Protein AF-A0A4R1HBQ9-F1 (afdb_monomer_lite)

Structure (mmCIF, N/CA/C/O backbone):
data_AF-A0A4R1HBQ9-F1
#
_entry.id   AF-A0A4R1HBQ9-F1
#
loop_
_atom_site.group_PDB
_atom_site.id
_atom_site.type_symbol
_atom_site.label_atom_id
_atom_site.label_alt_id
_atom_site.label_comp_id
_atom_site.label_asym_id
_atom_site.label_entity_id
_atom_site.label_seq_id
_atom_site.pdbx_PDB_ins_code
_atom_site.Cartn_x
_atom_site.Cartn_y
_atom_site.Cartn_z
_atom_site.occupancy
_atom_site.B_iso_or_equiv
_atom_site.auth_seq_id
_atom_site.auth_comp_id
_atom_site.auth_asym_id
_atom_site.auth_atom_id
_atom_site.pdbx_PDB_model_num
ATOM 1 N N . MET A 1 1 ? 38.272 -16.805 43.166 1.00 39.75 1 MET A N 1
ATOM 2 C CA . MET A 1 1 ? 38.498 -15.393 43.531 1.00 39.75 1 MET A CA 1
ATOM 3 C C . MET A 1 1 ? 38.546 -14.576 42.248 1.00 39.75 1 MET A C 1
ATOM 5 O O . MET A 1 1 ? 39.387 -14.864 41.414 1.00 39.75 1 MET A O 1
ATOM 9 N N . HIS A 1 2 ? 37.608 -13.629 42.138 1.00 41.12 2 HIS A N 1
ATOM 10 C CA . HIS A 1 2 ? 37.572 -12.427 41.288 1.00 41.12 2 HIS A CA 1
ATOM 11 C C . HIS A 1 2 ? 37.462 -12.516 39.741 1.00 41.12 2 HIS A C 1
ATOM 13 O O . HIS A 1 2 ? 38.441 -12.717 39.035 1.00 41.12 2 HIS A O 1
ATOM 19 N N . MET A 1 3 ? 36.245 -12.218 39.253 1.00 56.44 3 MET A N 1
ATOM 20 C CA . MET A 1 3 ? 35.921 -11.453 38.023 1.00 56.44 3 MET A CA 1
ATOM 21 C C . MET A 1 3 ? 36.264 -9.966 38.242 1.00 56.44 3 MET A C 1
ATOM 23 O O . MET A 1 3 ? 36.149 -9.541 39.391 1.00 56.44 3 MET A O 1
ATOM 27 N N . PRO A 1 4 ? 36.645 -9.142 37.242 1.00 59.12 4 PRO A N 1
ATOM 28 C CA . PRO A 1 4 ? 35.661 -8.362 36.445 1.00 59.12 4 PRO A CA 1
ATOM 29 C C . PRO A 1 4 ? 36.177 -8.077 35.000 1.00 59.12 4 PRO A C 1
ATOM 31 O O . PRO A 1 4 ? 37.356 -8.246 34.728 1.00 59.12 4 PRO A O 1
ATOM 34 N N . PHE A 1 5 ? 35.424 -7.745 33.950 1.00 46.19 5 PHE A N 1
ATOM 35 C CA . PHE A 1 5 ? 34.372 -6.751 33.700 1.00 46.19 5 PHE A CA 1
ATOM 36 C C . PHE A 1 5 ? 33.600 -7.242 32.444 1.00 46.19 5 PHE A C 1
ATOM 38 O O . PHE A 1 5 ? 34.214 -7.592 31.445 1.00 46.19 5 PHE A O 1
ATOM 45 N N . MET A 1 6 ? 32.286 -7.473 32.492 1.00 51.53 6 MET A N 1
ATOM 46 C CA . MET A 1 6 ? 31.248 -6.521 32.063 1.00 51.53 6 MET A CA 1
ATOM 47 C C . MET A 1 6 ? 31.377 -6.025 30.605 1.00 51.53 6 MET A C 1
ATOM 49 O O . MET A 1 6 ? 31.745 -4.882 30.361 1.00 51.53 6 MET A O 1
ATOM 53 N N . VAL A 1 7 ? 30.954 -6.854 29.643 1.00 48.41 7 VAL A N 1
ATOM 54 C CA . VAL A 1 7 ? 30.317 -6.354 28.410 1.00 48.41 7 VAL A CA 1
ATOM 55 C C . VAL A 1 7 ? 28.837 -6.705 28.520 1.00 48.41 7 VAL A C 1
ATOM 57 O O . VAL A 1 7 ? 28.384 -7.795 28.184 1.00 48.41 7 VAL A O 1
ATOM 60 N N . CYS A 1 8 ? 28.118 -5.791 29.154 1.00 43.91 8 CYS A N 1
ATOM 61 C CA . CYS A 1 8 ? 26.697 -5.870 29.429 1.00 43.91 8 CYS A CA 1
ATOM 62 C C . CYS A 1 8 ? 25.865 -5.752 28.137 1.00 43.91 8 CYS A C 1
ATOM 64 O O . CYS A 1 8 ? 26.012 -4.791 27.394 1.00 43.91 8 CYS A O 1
ATOM 66 N N . TYR A 1 9 ? 24.950 -6.710 27.963 1.00 50.62 9 TYR A N 1
ATOM 67 C CA . TYR A 1 9 ? 23.640 -6.606 27.304 1.00 50.62 9 TYR A CA 1
ATOM 68 C C . TYR A 1 9 ? 23.560 -6.166 25.830 1.00 50.62 9 TYR A C 1
ATOM 70 O O . TYR A 1 9 ? 23.201 -5.037 25.515 1.00 50.62 9 TYR A O 1
ATOM 78 N N . TYR A 1 10 ? 23.677 -7.135 24.918 1.00 52.84 10 TYR A N 1
ATOM 79 C CA . TYR A 1 10 ? 22.853 -7.140 23.697 1.00 52.84 10 TYR A CA 1
ATOM 80 C C . TYR A 1 10 ? 22.385 -8.558 23.328 1.00 52.84 10 TYR A C 1
ATOM 82 O O . TYR A 1 10 ? 22.316 -8.934 22.165 1.00 52.84 10 TYR A O 1
ATOM 90 N N . TYR A 1 11 ? 22.028 -9.369 24.329 1.00 52.28 11 TYR A N 1
ATOM 91 C CA . TYR A 1 11 ? 21.056 -10.438 24.094 1.00 52.28 11 TYR A CA 1
ATOM 92 C C . TYR A 1 11 ? 19.679 -9.774 24.102 1.00 52.28 11 TYR A C 1
ATOM 94 O O . TYR A 1 11 ? 18.996 -9.703 25.121 1.00 52.28 11 TYR A O 1
ATOM 102 N N . ARG A 1 12 ? 19.326 -9.175 22.964 1.00 56.44 12 ARG A N 1
ATOM 103 C CA . ARG A 1 12 ? 17.988 -8.665 22.681 1.00 56.44 12 ARG A CA 1
ATOM 104 C C . ARG A 1 12 ? 17.058 -9.879 22.744 1.00 56.44 12 ARG A C 1
ATOM 106 O O . ARG A 1 12 ? 17.023 -10.669 21.806 1.00 56.44 12 ARG A O 1
ATOM 113 N N . MET A 1 13 ? 16.346 -10.074 23.854 1.00 56.62 13 MET A N 1
ATOM 114 C CA . MET A 1 13 ? 15.095 -10.828 23.797 1.00 56.62 13 MET A CA 1
ATOM 115 C C . MET A 1 13 ? 14.241 -10.072 22.786 1.00 56.62 13 MET A C 1
ATOM 117 O O . MET A 1 13 ? 13.762 -8.979 23.072 1.00 56.62 13 MET A O 1
ATOM 121 N N . ALA A 1 14 ? 14.158 -10.582 21.562 1.00 62.69 14 ALA A N 1
ATOM 122 C CA . ALA A 1 14 ? 13.170 -10.094 20.628 1.00 62.69 14 ALA A CA 1
ATOM 123 C C . ALA A 1 14 ? 11.812 -10.400 21.266 1.00 62.69 14 ALA A C 1
ATOM 125 O O . ALA A 1 14 ? 11.442 -11.567 21.391 1.00 62.69 14 ALA A O 1
ATOM 126 N N . THR A 1 15 ? 11.116 -9.366 21.740 1.00 73.50 15 THR A N 1
ATOM 127 C CA . THR A 1 15 ? 9.697 -9.453 22.084 1.00 73.50 15 THR A CA 1
ATOM 128 C C . THR A 1 15 ? 8.986 -10.077 20.889 1.00 73.50 15 THR A C 1
ATOM 130 O O . THR A 1 15 ? 9.231 -9.674 19.746 1.00 73.50 15 THR A O 1
ATOM 133 N N . SER A 1 16 ? 8.165 -11.100 21.114 1.00 88.81 16 SER A N 1
ATOM 134 C CA . SER A 1 16 ? 7.471 -11.755 20.009 1.00 88.81 16 SER A CA 1
ATOM 135 C C . SER A 1 16 ? 6.573 -10.746 19.290 1.00 88.81 16 SER A C 1
ATOM 137 O O . SER A 1 16 ? 6.033 -9.827 19.909 1.00 88.81 16 SER A O 1
ATOM 139 N N . ALA A 1 17 ? 6.356 -10.927 17.984 1.00 88.69 17 ALA A N 1
ATOM 140 C CA . ALA A 1 17 ? 5.458 -10.055 17.221 1.00 88.69 17 ALA A CA 1
ATOM 141 C C . ALA A 1 17 ? 4.061 -9.953 17.869 1.00 88.69 17 ALA A C 1
ATOM 143 O O . ALA A 1 17 ? 3.421 -8.907 17.830 1.00 88.69 17 ALA A O 1
ATOM 144 N N . ARG A 1 18 ? 3.614 -11.031 18.529 1.00 88.81 18 ARG A N 1
ATOM 145 C CA . ARG A 1 18 ? 2.350 -11.078 19.268 1.00 88.81 18 ARG A CA 1
ATOM 146 C C . ARG A 1 18 ? 2.347 -10.179 20.505 1.00 88.81 18 ARG A C 1
ATOM 148 O O . ARG A 1 18 ? 1.355 -9.503 20.746 1.00 88.81 18 ARG A O 1
ATOM 155 N N . GLU A 1 19 ? 3.423 -10.175 21.280 1.00 90.00 19 GLU A N 1
ATOM 156 C CA . GLU A 1 19 ? 3.551 -9.317 22.465 1.00 90.00 19 GLU A CA 1
ATOM 157 C C . GLU A 1 19 ? 3.665 -7.837 22.069 1.00 90.00 19 GLU A C 1
ATOM 159 O O . GLU A 1 19 ? 3.034 -6.992 22.697 1.00 90.00 19 GLU A O 1
ATOM 164 N N . LEU A 1 20 ? 4.389 -7.517 20.988 1.00 92.25 20 LEU A N 1
ATOM 165 C CA . LEU A 1 20 ? 4.437 -6.154 20.441 1.00 92.25 20 LEU A CA 1
ATOM 166 C C . LEU A 1 20 ? 3.071 -5.697 19.928 1.00 92.25 20 LEU A C 1
ATOM 168 O O . LEU A 1 20 ? 2.678 -4.562 20.167 1.00 92.25 20 LEU A O 1
ATOM 172 N N . TYR A 1 21 ? 2.327 -6.585 19.265 1.00 93.69 21 TYR A N 1
ATOM 173 C CA . TYR A 1 21 ? 0.958 -6.301 18.845 1.00 93.69 21 TYR A CA 1
ATOM 174 C C . TYR A 1 21 ? 0.054 -5.995 20.044 1.00 93.69 21 TYR A C 1
ATOM 176 O O . TYR A 1 21 ? -0.688 -5.020 20.011 1.00 93.69 21 TYR A O 1
ATOM 184 N N . GLN A 1 22 ? 0.137 -6.791 21.114 1.00 95.25 22 GLN A N 1
ATOM 185 C CA . GLN A 1 22 ? -0.646 -6.554 22.329 1.00 95.25 22 GLN A CA 1
ATOM 186 C C . GLN A 1 22 ? -0.335 -5.191 22.952 1.00 95.25 22 GLN A C 1
ATOM 188 O O . GLN A 1 22 ? -1.265 -4.467 23.281 1.00 95.25 22 GLN A O 1
ATOM 193 N N . GLN A 1 23 ? 0.943 -4.816 23.040 1.00 94.94 23 GLN A N 1
ATOM 194 C CA . GLN A 1 23 ? 1.351 -3.495 23.530 1.00 94.94 23 GLN A CA 1
ATOM 195 C C . GLN A 1 23 ? 0.878 -2.371 22.602 1.00 94.94 23 GLN A C 1
ATOM 197 O O . GLN A 1 23 ? 0.374 -1.356 23.065 1.00 94.94 23 GLN A O 1
ATOM 202 N N . ALA A 1 24 ? 0.974 -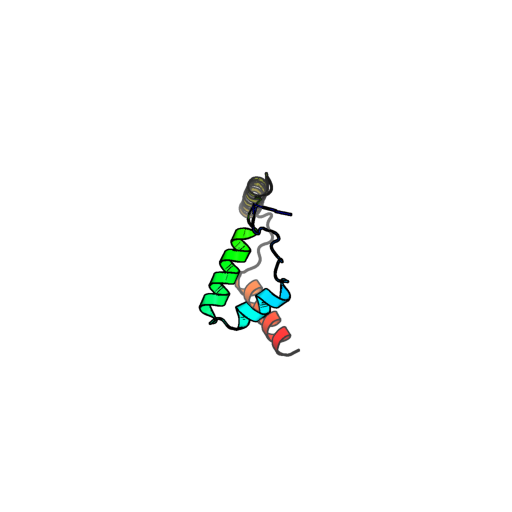2.561 21.284 1.00 96.00 24 ALA A N 1
ATOM 203 C CA . ALA A 1 24 ? 0.480 -1.586 20.320 1.00 96.00 24 ALA A CA 1
ATOM 204 C C . ALA A 1 24 ? -1.035 -1.373 20.448 1.00 96.00 24 ALA A C 1
ATOM 206 O O . ALA A 1 24 ? -1.496 -0.261 20.233 1.00 96.00 24 ALA A O 1
ATOM 207 N N . MET A 1 25 ? -1.815 -2.394 20.823 1.00 96.94 25 MET A N 1
ATOM 208 C CA . MET A 1 25 ? -3.263 -2.255 21.044 1.00 96.94 25 MET A CA 1
ATOM 209 C C . MET A 1 25 ? -3.627 -1.394 22.262 1.00 96.94 25 MET A C 1
ATOM 211 O O . MET A 1 25 ? -4.783 -0.996 22.373 1.00 96.94 25 MET A O 1
ATOM 215 N N . GLU A 1 26 ? -2.677 -1.088 23.150 1.00 97.19 26 GLU A N 1
ATOM 216 C CA . GLU A 1 26 ? -2.887 -0.163 24.273 1.00 97.19 26 GLU A CA 1
ATOM 217 C C . GLU A 1 26 ? -2.747 1.315 23.862 1.00 97.19 26 GLU A C 1
ATOM 219 O O . GLU A 1 26 ? -3.173 2.193 24.609 1.00 97.19 26 GLU A O 1
ATOM 224 N N . LEU A 1 27 ? -2.177 1.595 22.683 1.00 97.31 27 LEU A N 1
ATOM 225 C CA . LEU A 1 27 ? -2.016 2.948 22.142 1.00 97.31 27 LEU A CA 1
ATOM 226 C C . LEU A 1 27 ? -3.322 3.485 21.541 1.00 97.31 27 LEU A C 1
ATOM 228 O O . LEU A 1 27 ? -4.186 2.715 21.100 1.00 97.31 27 LEU A O 1
ATOM 232 N N . GLU A 1 28 ? -3.424 4.810 21.427 1.00 98.12 28 GLU A N 1
ATOM 233 C CA . GLU A 1 28 ? -4.522 5.455 20.704 1.00 98.12 28 GLU A CA 1
ATOM 234 C C . GLU A 1 28 ? -4.475 5.142 19.200 1.00 98.12 28 GLU A C 1
ATOM 236 O O . GLU A 1 28 ? -3.428 4.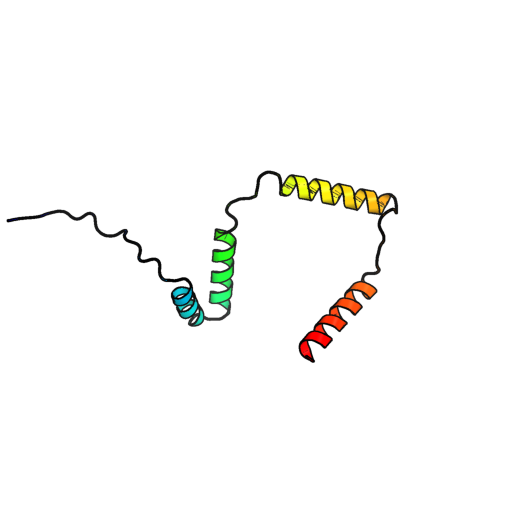827 18.630 1.00 98.12 28 GLU A O 1
ATOM 241 N N . ASP A 1 29 ? -5.624 5.233 18.529 1.00 96.81 29 ASP A N 1
ATOM 242 C CA . ASP A 1 29 ? -5.776 4.859 17.118 1.00 96.81 29 ASP A CA 1
ATOM 243 C C . ASP A 1 29 ? -4.759 5.553 16.194 1.00 96.81 29 ASP A C 1
ATOM 245 O O . ASP A 1 29 ? -4.203 4.918 15.293 1.00 96.81 29 ASP A O 1
ATOM 249 N N . GLU A 1 30 ? -4.473 6.831 16.444 1.00 97.00 30 GLU A N 1
ATOM 250 C CA . GLU A 1 30 ? -3.524 7.637 15.667 1.00 97.00 30 GLU A CA 1
ATOM 251 C C . GLU A 1 30 ? -2.065 7.196 15.875 1.00 97.00 30 GLU A C 1
ATOM 253 O O . GLU A 1 30 ? -1.291 7.080 14.918 1.00 97.00 30 GLU A O 1
ATOM 258 N N . GLU A 1 31 ? -1.690 6.871 17.111 1.00 96.88 31 GLU A N 1
ATOM 259 C CA . GLU A 1 31 ? -0.356 6.366 17.443 1.00 96.88 31 GLU A CA 1
ATOM 260 C C . GLU A 1 31 ? -0.131 4.976 16.841 1.00 96.88 31 GLU A C 1
ATOM 262 O O . GLU A 1 31 ? 0.941 4.693 16.299 1.00 96.88 31 GLU A O 1
ATOM 267 N N . ARG A 1 32 ? -1.163 4.119 16.848 1.00 97.62 32 ARG A N 1
ATOM 268 C CA . ARG A 1 32 ? -1.111 2.811 16.178 1.00 97.62 32 ARG A CA 1
ATOM 269 C C . ARG A 1 32 ? -0.940 2.946 14.672 1.00 97.62 32 ARG A C 1
ATOM 271 O O . ARG A 1 32 ? -0.147 2.205 14.093 1.00 97.62 32 ARG A O 1
ATOM 278 N N . ALA A 1 33 ? -1.658 3.874 14.040 1.00 97.19 33 ALA A N 1
ATOM 279 C CA . ALA A 1 33 ? -1.514 4.144 12.611 1.00 97.19 33 ALA A CA 1
ATOM 280 C C . ALA A 1 33 ? -0.098 4.641 12.276 1.00 97.19 33 ALA A C 1
ATOM 282 O O . ALA A 1 33 ? 0.512 4.171 11.315 1.00 97.19 33 ALA A O 1
ATOM 283 N N . SER A 1 34 ? 0.453 5.521 13.115 1.00 97.38 34 SER A N 1
ATOM 284 C CA . SER A 1 34 ? 1.824 6.022 12.978 1.00 97.38 34 SER A CA 1
ATOM 285 C C . SER A 1 34 ? 2.858 4.899 13.111 1.00 97.38 34 SER A C 1
ATOM 287 O O . SER A 1 34 ? 3.748 4.771 12.270 1.00 97.38 34 SER A O 1
ATOM 289 N N . LEU A 1 35 ? 2.709 4.027 14.115 1.00 96.56 35 LEU A N 1
ATOM 290 C CA . LEU A 1 35 ? 3.571 2.857 14.303 1.00 96.56 35 LEU A CA 1
ATOM 291 C C . LEU A 1 35 ? 3.495 1.894 13.111 1.00 96.56 35 LEU A C 1
ATOM 293 O O . LEU A 1 35 ? 4.527 1.400 12.660 1.00 96.56 35 LEU A O 1
ATOM 297 N N . ALA A 1 36 ? 2.297 1.642 12.580 1.00 96.38 36 ALA A N 1
ATOM 298 C CA . ALA A 1 36 ? 2.128 0.818 11.387 1.00 96.38 36 ALA A CA 1
ATOM 299 C C . ALA A 1 36 ? 2.862 1.416 10.175 1.00 96.38 36 ALA A C 1
ATOM 301 O O . ALA A 1 36 ? 3.533 0.677 9.459 1.00 96.38 36 ALA A O 1
ATOM 302 N N . GLY A 1 37 ? 2.796 2.738 9.985 1.00 95.00 37 GLY A N 1
ATOM 303 C CA . GLY A 1 37 ? 3.538 3.443 8.937 1.00 95.00 37 GLY A CA 1
ATOM 304 C C . GLY A 1 37 ? 5.052 3.256 9.053 1.00 95.00 37 GLY A C 1
ATOM 305 O O . GLY A 1 37 ? 5.685 2.832 8.091 1.00 95.00 37 GLY A O 1
ATOM 306 N N . LEU A 1 38 ? 5.616 3.472 10.246 1.00 94.81 38 LEU A N 1
ATOM 307 C CA . LEU A 1 38 ? 7.052 3.282 10.503 1.00 94.81 38 LEU A CA 1
ATOM 308 C C . LEU A 1 38 ? 7.506 1.833 10.274 1.00 94.81 38 LEU A C 1
ATOM 310 O O . LEU A 1 38 ? 8.594 1.590 9.756 1.00 94.81 38 LEU A O 1
ATOM 314 N N . LEU A 1 39 ? 6.680 0.855 10.661 1.00 93.44 39 LEU A N 1
ATOM 315 C CA . LEU A 1 39 ? 6.974 -0.557 10.423 1.00 93.44 39 LEU A CA 1
ATOM 316 C C . LEU A 1 39 ? 6.957 -0.886 8.929 1.00 93.44 39 LEU A C 1
ATOM 318 O O . LEU A 1 39 ? 7.857 -1.580 8.470 1.00 93.44 39 LEU A O 1
ATOM 322 N N . LEU A 1 40 ? 5.979 -0.380 8.175 1.00 90.94 40 LEU A N 1
ATOM 323 C CA . LEU A 1 40 ? 5.921 -0.565 6.723 1.00 90.94 40 LEU A CA 1
ATOM 324 C C . LEU A 1 40 ? 7.128 0.069 6.026 1.00 90.94 40 LEU A C 1
ATOM 326 O O . LEU A 1 40 ? 7.760 -0.595 5.213 1.00 90.94 40 LEU A O 1
ATOM 330 N N . GLU A 1 41 ? 7.495 1.297 6.396 1.00 88.62 41 GLU A N 1
ATOM 331 C CA . GLU A 1 41 ? 8.689 1.975 5.871 1.00 88.62 41 GLU A CA 1
ATOM 332 C C . GLU A 1 41 ? 9.968 1.179 6.173 1.00 88.62 41 GLU A C 1
ATOM 334 O O . GLU A 1 41 ? 10.845 1.056 5.326 1.00 88.62 41 GLU A O 1
ATOM 339 N N . SER A 1 42 ? 10.058 0.547 7.349 1.00 87.12 42 SER A N 1
ATOM 340 C CA . SER A 1 42 ? 11.211 -0.295 7.697 1.00 87.12 42 SER A CA 1
ATOM 341 C C . SER A 1 42 ? 11.347 -1.570 6.858 1.00 87.12 42 SER A C 1
ATOM 343 O O . SER A 1 42 ? 12.419 -2.172 6.853 1.00 87.12 42 SER A O 1
ATOM 345 N N . LEU A 1 43 ? 10.272 -2.003 6.191 1.00 86.50 43 LEU A N 1
ATOM 346 C CA . LEU A 1 43 ? 10.280 -3.146 5.276 1.00 86.50 43 LEU A CA 1
ATOM 347 C C . LEU A 1 43 ? 10.628 -2.731 3.840 1.00 86.50 43 LEU A C 1
ATOM 349 O O . LEU A 1 43 ? 10.986 -3.592 3.039 1.00 86.50 43 LEU A O 1
ATOM 353 N N . ASP A 1 44 ? 10.560 -1.438 3.522 1.00 77.88 44 ASP A N 1
ATOM 354 C CA . ASP A 1 44 ? 10.841 -0.872 2.198 1.00 77.88 44 ASP A CA 1
ATOM 355 C C . ASP A 1 44 ? 12.355 -0.669 1.976 1.00 77.88 44 ASP A C 1
ATOM 357 O O . ASP A 1 44 ? 12.832 0.375 1.537 1.00 77.88 44 ASP A O 1
ATOM 361 N N . THR A 1 45 ? 13.155 -1.661 2.379 1.00 65.62 45 THR A N 1
ATOM 362 C CA . THR A 1 45 ? 14.625 -1.566 2.405 1.00 65.62 45 THR A CA 1
ATOM 363 C C . THR A 1 45 ? 15.304 -2.030 1.122 1.00 65.62 45 THR A C 1
ATOM 365 O O . THR A 1 45 ? 16.495 -1.780 0.947 1.00 65.62 45 THR A O 1
ATOM 368 N N . GLU A 1 46 ? 14.575 -2.679 0.217 1.00 62.91 46 GLU A N 1
ATOM 369 C CA . GLU A 1 46 ? 15.104 -3.128 -1.068 1.00 62.91 46 GLU A CA 1
ATOM 370 C C . GLU A 1 46 ? 14.104 -2.790 -2.172 1.00 62.91 46 GLU A C 1
ATOM 372 O O . GLU A 1 46 ? 13.155 -3.528 -2.431 1.00 62.91 46 GLU A O 1
ATOM 377 N N . VAL A 1 47 ? 14.338 -1.670 -2.860 1.00 65.25 47 VAL A N 1
ATOM 378 C CA . VAL A 1 47 ? 13.824 -1.526 -4.222 1.00 65.25 47 VAL A CA 1
ATOM 379 C C . VAL A 1 47 ? 14.555 -2.585 -5.036 1.00 65.25 47 VAL A C 1
ATOM 381 O O . VAL A 1 47 ? 15.743 -2.428 -5.321 1.00 65.25 47 VAL A O 1
ATOM 384 N N . GLU A 1 48 ? 13.875 -3.687 -5.350 1.00 68.94 48 GLU A N 1
ATOM 385 C CA . GLU A 1 48 ? 14.403 -4.695 -6.267 1.00 68.94 48 GLU A CA 1
ATOM 386 C C . GLU A 1 48 ? 14.895 -3.978 -7.534 1.00 68.94 48 GLU A C 1
ATOM 388 O O . GLU A 1 48 ? 14.137 -3.262 -8.204 1.00 68.94 48 GLU A O 1
ATOM 393 N N . GLU A 1 49 ? 16.191 -4.116 -7.831 1.00 73.38 49 GLU A N 1
ATOM 394 C CA . GLU A 1 49 ? 16.803 -3.455 -8.980 1.00 73.38 49 GLU A CA 1
ATOM 395 C C . GLU A 1 49 ? 16.020 -3.813 -10.248 1.00 73.38 49 GLU A C 1
ATOM 397 O O . GLU A 1 49 ? 15.879 -4.979 -10.615 1.00 73.38 49 GLU A O 1
ATOM 402 N N . GLY A 1 50 ? 15.495 -2.790 -10.922 1.00 77.81 50 GLY A N 1
ATOM 403 C CA . GLY A 1 50 ? 14.711 -2.959 -12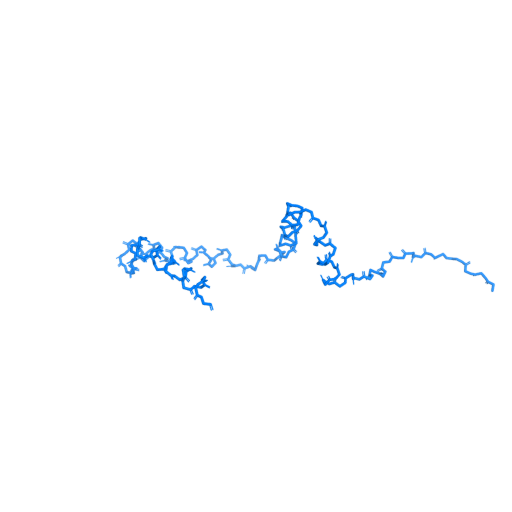.141 1.00 77.81 50 GLY A CA 1
ATOM 404 C C . GLY A 1 50 ? 13.193 -2.957 -11.955 1.00 77.81 50 GLY A C 1
ATOM 405 O O . GLY A 1 50 ? 12.506 -2.904 -12.970 1.00 77.81 50 GLY A O 1
ATOM 406 N N . VAL A 1 51 ? 12.649 -2.914 -10.730 1.00 83.19 51 VAL A N 1
ATOM 407 C CA . VAL A 1 51 ? 11.198 -2.721 -10.519 1.00 83.19 51 VAL A CA 1
ATOM 408 C C . VAL A 1 51 ? 10.737 -1.403 -11.130 1.00 83.19 51 VAL A C 1
ATOM 410 O O . VAL A 1 51 ? 9.817 -1.404 -11.941 1.00 83.19 51 VAL A O 1
ATOM 413 N N . GLU A 1 52 ? 11.421 -0.297 -10.834 1.00 84.69 52 GLU A N 1
ATOM 414 C CA . GLU A 1 52 ? 11.086 1.013 -11.409 1.00 84.69 52 GLU A CA 1
ATOM 415 C C . GLU A 1 52 ? 11.181 1.010 -12.944 1.00 84.69 52 GLU A C 1
ATOM 417 O O . GLU A 1 52 ? 10.312 1.538 -13.633 1.00 84.69 52 GLU A O 1
ATOM 422 N N . ALA A 1 53 ? 12.202 0.347 -13.498 1.00 88.06 53 ALA A N 1
ATOM 423 C CA . ALA A 1 53 ? 12.374 0.229 -14.944 1.00 88.06 53 ALA A CA 1
ATOM 424 C C . ALA A 1 53 ? 11.261 -0.613 -15.593 1.00 88.06 53 ALA A C 1
ATOM 426 O O . ALA A 1 53 ? 10.730 -0.227 -16.631 1.00 88.06 53 ALA A O 1
ATOM 427 N N . ALA A 1 54 ? 10.870 -1.726 -14.966 1.00 90.25 54 ALA A N 1
ATOM 428 C CA . ALA A 1 54 ? 9.773 -2.571 -15.426 1.00 90.25 54 ALA A CA 1
ATOM 429 C C . ALA A 1 54 ? 8.414 -1.854 -15.329 1.00 90.25 54 ALA A C 1
ATOM 431 O O . ALA A 1 54 ? 7.565 -2.012 -16.207 1.00 90.25 54 ALA A O 1
ATOM 432 N N . TRP A 1 55 ? 8.208 -1.030 -14.296 1.00 92.81 55 TRP A N 1
ATOM 433 C CA . TRP A 1 55 ? 7.026 -0.173 -14.187 1.00 92.81 55 TRP A CA 1
ATOM 434 C C . TRP A 1 55 ? 6.992 0.892 -15.278 1.00 92.81 55 TRP A C 1
ATOM 436 O O . TRP A 1 55 ? 5.936 1.102 -15.877 1.00 92.81 55 TRP A O 1
ATOM 446 N N . LEU A 1 56 ? 8.127 1.528 -15.574 1.00 95.06 56 LEU A N 1
ATOM 447 C CA . LEU A 1 56 ? 8.225 2.506 -16.653 1.00 95.06 56 LEU A CA 1
ATOM 448 C C . LEU A 1 56 ? 7.911 1.869 -18.015 1.00 95.06 56 LEU A C 1
ATOM 450 O O . LEU A 1 56 ? 7.076 2.395 -18.750 1.00 95.06 56 LEU A O 1
ATOM 454 N N . GLU A 1 57 ? 8.498 0.705 -18.311 1.00 95.62 57 GLU A N 1
ATOM 455 C CA . GLU A 1 57 ? 8.218 -0.054 -19.538 1.00 95.62 57 GLU A CA 1
ATOM 456 C C . GLU A 1 57 ? 6.723 -0.403 -19.657 1.00 95.62 57 GLU A C 1
ATOM 458 O O . GLU A 1 57 ? 6.113 -0.239 -20.716 1.00 95.62 57 GLU A O 1
ATOM 463 N N . GLU A 1 58 ? 6.090 -0.833 -18.562 1.00 95.62 58 GLU A N 1
ATOM 464 C CA . GLU A 1 58 ? 4.662 -1.153 -18.558 1.00 95.62 58 GLU A CA 1
ATOM 465 C C . GLU A 1 58 ? 3.780 0.088 -18.769 1.00 95.62 58 GLU A C 1
ATOM 467 O O . GLU A 1 58 ? 2.757 0.001 -19.460 1.00 95.62 58 GLU A O 1
ATOM 472 N N . ILE A 1 59 ? 4.151 1.244 -18.209 1.00 95.94 59 ILE A N 1
ATOM 473 C CA . ILE A 1 59 ? 3.443 2.511 -18.439 1.00 95.94 59 ILE A CA 1
ATOM 474 C C . ILE A 1 59 ? 3.528 2.898 -19.917 1.00 95.94 59 ILE A C 1
ATOM 476 O O . ILE A 1 59 ? 2.489 3.155 -20.532 1.00 95.94 59 ILE A O 1
ATOM 480 N N . GLU A 1 60 ? 4.726 2.880 -20.504 1.00 97.25 60 GLU A N 1
ATOM 481 C CA . GLU A 1 60 ? 4.939 3.194 -21.922 1.00 97.25 60 GLU A CA 1
ATOM 482 C C . GLU A 1 60 ? 4.142 2.249 -22.829 1.00 97.25 60 GLU A C 1
ATOM 484 O O . GLU A 1 60 ? 3.425 2.696 -23.730 1.00 97.25 60 GLU A O 1
ATOM 489 N N . ARG A 1 61 ? 4.175 0.941 -22.543 1.00 96.62 61 ARG A N 1
ATOM 490 C CA . ARG A 1 61 ? 3.405 -0.068 -23.280 1.00 96.62 61 ARG A CA 1
ATOM 491 C C . ARG A 1 61 ? 1.900 0.190 -23.201 1.00 96.62 61 ARG A C 1
ATOM 493 O O . ARG A 1 61 ? 1.200 0.063 -24.209 1.00 96.62 61 ARG A O 1
ATOM 500 N N . ARG A 1 62 ? 1.377 0.537 -22.018 1.00 95.81 62 ARG A N 1
ATOM 501 C CA . ARG A 1 62 ? -0.054 0.837 -21.838 1.00 95.81 62 ARG A CA 1
ATOM 502 C C . ARG A 1 62 ? -0.464 2.116 -22.543 1.00 95.81 62 ARG A C 1
ATOM 504 O O . ARG A 1 62 ? -1.530 2.124 -23.149 1.00 95.81 62 ARG A O 1
ATOM 511 N N . MET A 1 63 ? 0.360 3.158 -22.495 1.00 97.00 63 MET A N 1
ATOM 512 C CA . MET A 1 63 ? 0.116 4.391 -23.242 1.00 97.00 63 MET A CA 1
ATOM 513 C C . MET A 1 63 ? 0.064 4.127 -24.745 1.00 97.00 63 MET A C 1
ATOM 515 O O . MET A 1 63 ? -0.916 4.492 -25.385 1.00 97.00 63 MET A O 1
ATOM 519 N N . ALA A 1 64 ? 1.039 3.398 -25.292 1.00 97.25 64 ALA A N 1
ATOM 520 C CA . ALA A 1 64 ? 1.058 3.064 -26.713 1.00 97.25 64 ALA A CA 1
ATOM 521 C C . ALA A 1 64 ? -0.197 2.288 -27.150 1.00 97.25 64 ALA A C 1
ATOM 523 O O . ALA A 1 64 ? -0.765 2.583 -28.198 1.00 97.25 64 ALA A O 1
ATOM 524 N N . ALA A 1 65 ? -0.668 1.338 -26.333 1.00 96.38 65 ALA A N 1
ATOM 525 C CA . ALA A 1 65 ? -1.896 0.591 -26.609 1.00 96.38 65 ALA A CA 1
ATOM 526 C C . ALA A 1 65 ? -3.168 1.458 -26.533 1.00 96.38 65 ALA A C 1
ATOM 528 O O . ALA A 1 65 ? -4.159 1.163 -27.204 1.00 96.38 65 ALA A O 1
ATOM 529 N N . LEU A 1 66 ? -3.172 2.504 -25.700 1.00 95.50 66 LEU A N 1
ATOM 530 C CA . LEU A 1 66 ? -4.257 3.487 -25.654 1.00 95.50 66 LEU A CA 1
ATOM 531 C C . LEU A 1 66 ? -4.244 4.366 -26.905 1.00 95.50 66 LEU A C 1
ATOM 533 O O . LEU A 1 66 ? -5.285 4.520 -27.542 1.00 95.50 66 LEU A O 1
ATOM 537 N N . ASP A 1 67 ? -3.073 4.883 -27.273 1.00 96.31 67 ASP A N 1
ATOM 538 C CA . ASP A 1 67 ? -2.890 5.771 -28.423 1.00 96.31 67 ASP A CA 1
ATOM 539 C C . ASP A 1 67 ? -3.174 5.060 -29.755 1.00 96.31 67 ASP A C 1
ATOM 541 O O . ASP A 1 67 ? -3.749 5.658 -30.667 1.00 96.31 67 ASP A O 1
ATOM 545 N N . SER A 1 68 ? -2.823 3.774 -29.873 1.00 96.56 68 SER A N 1
ATOM 546 C CA . SER A 1 68 ? -3.129 2.958 -31.056 1.00 96.56 68 SER A CA 1
ATOM 547 C C . SER A 1 68 ? -4.591 2.505 -31.129 1.00 96.56 68 SER A C 1
ATOM 549 O O . SER A 1 68 ? -5.053 2.085 -32.191 1.00 96.56 68 SER A O 1
ATOM 551 N N . GLY A 1 69 ? -5.329 2.578 -30.016 1.00 94.88 69 GLY A N 1
ATOM 552 C CA . GLY A 1 69 ? -6.684 2.041 -29.897 1.00 94.88 69 GLY A CA 1
ATOM 553 C C . GLY A 1 69 ? -6.756 0.518 -29.719 1.00 94.88 69 GLY A C 1
ATOM 554 O O . GLY A 1 69 ? -7.855 -0.039 -29.740 1.00 94.88 69 GLY A O 1
ATOM 555 N N . ASP A 1 70 ? -5.626 -0.165 -29.512 1.00 95.44 70 ASP A N 1
ATOM 556 C CA . ASP A 1 70 ? -5.587 -1.613 -29.252 1.00 95.44 70 ASP A CA 1
ATOM 557 C C . ASP A 1 70 ? -6.110 -1.972 -27.849 1.00 95.44 70 ASP A C 1
ATOM 559 O O . ASP A 1 70 ? -6.541 -3.102 -27.583 1.00 95.44 70 ASP A O 1
ATOM 563 N N . ALA A 1 71 ? -6.085 -1.010 -26.926 1.00 95.06 71 ALA A N 1
ATOM 564 C CA . ALA A 1 71 ? -6.577 -1.181 -25.572 1.00 95.06 71 ALA A CA 1
ATOM 565 C C . ALA A 1 71 ? -8.114 -1.250 -25.522 1.00 95.06 71 ALA A C 1
ATOM 567 O O . ALA A 1 71 ? -8.833 -0.336 -25.926 1.00 95.06 71 ALA A O 1
ATOM 568 N N . LYS A 1 72 ? -8.640 -2.319 -24.911 1.00 93.94 72 LYS A N 1
ATOM 569 C CA . LYS A 1 72 ? -10.066 -2.415 -24.567 1.00 93.94 72 LYS A CA 1
ATOM 570 C C . LYS A 1 72 ? -10.369 -1.546 -23.352 1.00 93.94 72 LYS A C 1
ATOM 572 O O . LYS A 1 72 ? -10.135 -1.953 -22.215 1.00 93.94 72 LYS A O 1
ATOM 577 N N . LEU A 1 73 ? -10.919 -0.367 -23.605 1.00 93.50 73 LEU A N 1
ATOM 578 C CA . LEU A 1 73 ? -11.345 0.556 -22.563 1.00 93.50 73 LEU A CA 1
ATOM 579 C C . LEU A 1 73 ? -12.698 0.160 -21.974 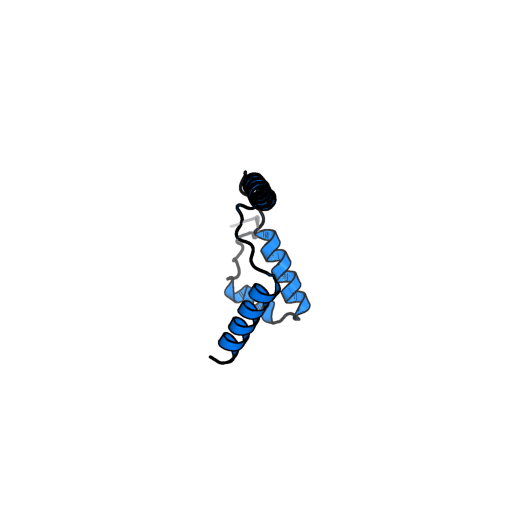1.00 93.50 73 LEU A C 1
ATOM 581 O O . LEU A 1 73 ? -13.605 -0.281 -22.680 1.00 93.50 73 LEU A O 1
ATOM 585 N N . VAL A 1 74 ? -12.835 0.353 -20.666 1.00 94.62 74 VAL A N 1
ATOM 586 C CA . VAL A 1 74 ? -14.107 0.228 -19.952 1.00 94.62 74 VAL A CA 1
ATOM 587 C C . VAL A 1 74 ? -14.430 1.595 -19.352 1.00 94.62 74 VAL A C 1
ATOM 589 O O . VAL A 1 74 ? -13.559 2.171 -18.697 1.00 94.62 74 VAL A O 1
ATOM 592 N N . PRO A 1 75 ? -15.648 2.128 -19.547 1.00 96.44 75 PRO A N 1
ATOM 593 C CA . PRO A 1 75 ? -16.064 3.367 -18.904 1.00 96.44 75 PRO A CA 1
ATOM 594 C C . PRO A 1 75 ? -15.913 3.293 -17.382 1.00 96.44 75 PRO A C 1
ATOM 596 O O . PRO A 1 75 ? -16.250 2.283 -16.760 1.00 96.44 75 PRO A O 1
ATOM 599 N N . TRP A 1 76 ? -15.450 4.384 -16.771 1.00 94.56 76 TRP A N 1
ATOM 600 C CA . TRP A 1 76 ? -15.252 4.454 -15.321 1.00 94.56 76 TRP A CA 1
ATOM 601 C C . TRP A 1 76 ? -16.524 4.113 -14.533 1.00 94.56 76 TRP A C 1
ATOM 603 O O . TRP A 1 76 ? -16.463 3.352 -13.569 1.00 94.56 76 TRP A O 1
ATOM 613 N N . GLU A 1 77 ? -17.683 4.601 -14.980 1.00 96.88 77 GLU A N 1
ATOM 614 C CA . GLU A 1 77 ? -18.969 4.325 -14.332 1.00 96.88 77 GLU A CA 1
ATOM 615 C C . GLU A 1 77 ? -19.280 2.825 -14.261 1.00 96.88 77 GLU A C 1
ATOM 617 O O . GLU A 1 77 ? -19.759 2.331 -13.239 1.00 96.88 77 GLU A O 1
ATOM 622 N N . ASP A 1 78 ? -18.936 2.062 -15.301 1.00 96.81 78 ASP A N 1
ATOM 623 C CA . ASP A 1 78 ? -19.148 0.616 -15.314 1.00 96.81 78 ASP A CA 1
ATOM 624 C C . ASP A 1 78 ? -18.239 -0.098 -14.310 1.00 96.81 78 ASP A C 1
ATOM 626 O O . ASP A 1 78 ? -18.669 -1.049 -13.652 1.00 96.81 78 ASP A O 1
ATOM 630 N N . VAL A 1 79 ? -16.988 0.352 -14.170 1.00 96.44 79 VAL A N 1
ATOM 631 C CA . VAL A 1 79 ? -16.040 -0.180 -13.178 1.00 96.44 79 VAL A CA 1
ATOM 632 C C . VAL A 1 79 ? -16.512 0.156 -11.764 1.00 96.44 79 VAL A C 1
ATOM 634 O O . VAL A 1 79 ? -16.621 -0.740 -10.924 1.00 96.44 79 VAL A O 1
ATOM 637 N N . ARG A 1 80 ? -16.865 1.421 -11.514 1.00 96.50 80 ARG A N 1
ATOM 638 C CA . ARG A 1 80 ? -17.375 1.908 -10.228 1.00 96.50 80 ARG A CA 1
ATOM 639 C C . ARG A 1 80 ? -18.616 1.137 -9.786 1.00 96.50 80 ARG A C 1
ATOM 641 O O . ARG A 1 80 ? -18.657 0.636 -8.665 1.00 96.50 80 ARG A O 1
ATOM 648 N N . ASN A 1 81 ? -19.590 0.963 -10.678 1.00 96.88 81 ASN A N 1
ATOM 649 C CA . ASN A 1 81 ? -20.816 0.221 -10.383 1.00 96.88 81 ASN A CA 1
ATOM 650 C C . ASN A 1 81 ? -20.541 -1.248 -10.025 1.00 96.88 81 ASN A C 1
ATOM 652 O O . ASN A 1 81 ? -21.194 -1.798 -9.139 1.00 96.88 81 ASN A O 1
ATOM 656 N N . ARG A 1 82 ? -19.572 -1.900 -10.683 1.00 96.12 82 ARG A N 1
ATOM 657 C CA . ARG A 1 82 ? -19.161 -3.272 -10.332 1.00 96.12 82 ARG A CA 1
ATOM 658 C C . ARG A 1 82 ? -18.487 -3.336 -8.961 1.00 96.12 82 ARG A C 1
ATOM 660 O O . ARG A 1 82 ? -18.725 -4.297 -8.237 1.00 96.12 82 ARG A O 1
ATOM 667 N N . LEU A 1 83 ? -17.657 -2.349 -8.615 1.00 95.81 83 LEU A N 1
ATOM 668 C CA . LEU A 1 83 ? -16.995 -2.278 -7.308 1.00 95.81 83 LEU A CA 1
ATOM 669 C C . LEU A 1 83 ? -18.011 -2.101 -6.177 1.00 95.81 83 LEU A C 1
ATOM 671 O O . LEU A 1 83 ? -17.975 -2.874 -5.226 1.00 95.81 83 LEU A O 1
ATOM 675 N N . LEU A 1 84 ? -18.954 -1.164 -6.320 1.00 95.81 84 LEU A N 1
ATOM 676 C CA . LEU A 1 84 ? -20.006 -0.933 -5.322 1.00 95.81 84 LEU A CA 1
ATOM 677 C C . LEU A 1 84 ? -20.840 -2.197 -5.080 1.00 95.81 84 LEU A C 1
ATOM 679 O O . LEU A 1 84 ? -20.947 -2.647 -3.947 1.00 95.81 84 LEU A O 1
ATOM 683 N N . L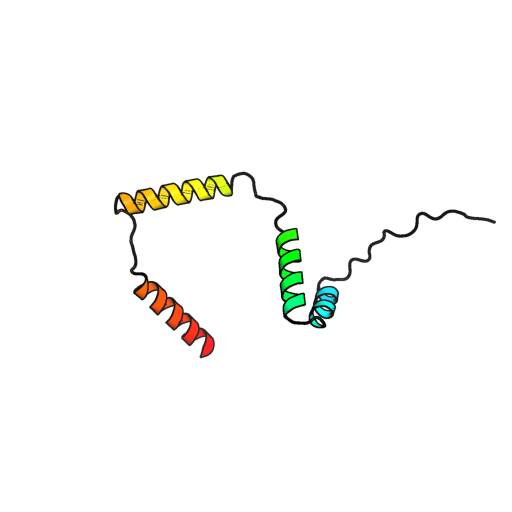YS A 1 85 ? -21.289 -2.867 -6.150 1.00 95.44 85 LYS A N 1
ATOM 684 C CA . LYS A 1 85 ? -22.024 -4.140 -6.033 1.00 95.44 85 LYS A CA 1
ATOM 685 C C . LYS A 1 85 ? -21.257 -5.226 -5.272 1.00 95.44 85 LYS A C 1
ATOM 687 O O . LYS A 1 85 ? -21.874 -6.051 -4.608 1.00 95.44 85 LYS A O 1
ATOM 692 N N . ARG A 1 86 ? -19.926 -5.278 -5.404 1.00 93.25 86 ARG A N 1
ATOM 693 C CA . ARG A 1 86 ? -19.089 -6.258 -4.689 1.00 93.25 86 ARG A CA 1
ATOM 694 C C . ARG A 1 86 ? -18.974 -5.937 -3.203 1.00 93.25 86 ARG A C 1
ATOM 696 O O . ARG A 1 86 ? -18.919 -6.871 -2.413 1.00 93.25 86 ARG A O 1
ATOM 703 N N . LEU A 1 87 ? -18.923 -4.655 -2.848 1.00 93.00 87 LEU A N 1
ATOM 704 C CA . LEU A 1 87 ? -18.901 -4.213 -1.454 1.00 93.00 87 LEU A CA 1
ATOM 705 C C . LEU A 1 87 ? -20.243 -4.516 -0.780 1.00 93.00 87 LEU A C 1
ATOM 707 O O . LEU A 1 87 ? -20.249 -5.168 0.258 1.00 93.00 87 LEU A O 1
ATOM 711 N N . ASP A 1 88 ? -21.359 -4.195 -1.442 1.00 90.12 88 ASP A N 1
ATOM 712 C CA . ASP A 1 88 ? -22.703 -4.511 -0.940 1.00 90.12 88 ASP A CA 1
ATOM 713 C C . ASP A 1 88 ? -22.894 -6.027 -0.740 1.00 90.12 88 ASP A C 1
ATOM 715 O O . ASP A 1 88 ? -23.521 -6.473 0.218 1.00 90.12 88 ASP A O 1
ATOM 719 N N . ALA A 1 89 ? -22.349 -6.852 -1.641 1.00 82.62 89 ALA A N 1
ATOM 720 C CA . ALA A 1 89 ? -22.430 -8.308 -1.530 1.00 82.62 89 ALA A CA 1
ATOM 721 C C . ALA A 1 89 ? -21.555 -8.884 -0.402 1.00 82.62 89 ALA A C 1
ATOM 723 O O . ALA A 1 89 ? -21.904 -9.921 0.153 1.00 82.62 89 ALA A O 1
ATOM 724 N N . ALA A 1 90 ? -20.431 -8.238 -0.075 1.00 80.06 90 ALA A N 1
ATOM 725 C CA . ALA A 1 90 ? -19.560 -8.645 1.026 1.00 80.06 90 ALA A CA 1
ATOM 726 C C . ALA A 1 90 ? -20.124 -8.245 2.400 1.00 80.06 90 ALA A C 1
ATOM 728 O O . ALA A 1 90 ? -19.844 -8.921 3.381 1.00 80.06 90 ALA A O 1
ATOM 729 N N . GLU A 1 91 ? -20.916 -7.171 2.469 1.00 73.75 91 GLU A N 1
ATOM 730 C CA . GLU A 1 91 ? -21.577 -6.720 3.702 1.00 73.75 91 GLU A CA 1
ATOM 731 C C . GLU A 1 91 ? -22.837 -7.540 4.036 1.00 73.75 91 GLU A C 1
ATOM 733 O O . GLU A 1 91 ? -23.197 -7.685 5.201 1.00 73.75 91 GLU A O 1
ATOM 738 N N . ASN A 1 92 ? -23.492 -8.114 3.022 1.00 70.69 92 ASN A N 1
ATOM 739 C CA . ASN A 1 92 ? -24.722 -8.901 3.170 1.00 70.69 92 ASN A CA 1
ATOM 740 C C . ASN A 1 92 ? -24.500 -10.432 3.188 1.00 70.69 92 ASN A C 1
ATOM 742 O O . ASN A 1 92 ? -25.472 -11.180 3.039 1.00 70.69 92 ASN A O 1
ATOM 746 N N . SER A 1 93 ? -23.253 -10.900 3.328 1.00 55.22 93 SER A N 1
ATOM 747 C CA . SER A 1 93 ? -22.875 -12.324 3.403 1.00 55.22 93 SER A CA 1
A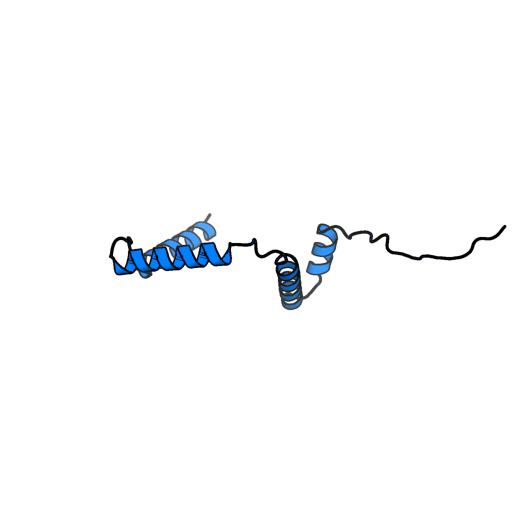TOM 748 C C . SER A 1 93 ? -22.295 -12.689 4.760 1.00 55.22 93 SER A C 1
ATOM 750 O O . SER A 1 93 ? -22.405 -13.894 5.082 1.00 55.22 93 SER A O 1
#

InterPro domains:
  IPR013406 Conserved hypothetical protein CHP02574, addiction module [PF09720] (27-79)
  IPR013406 Conserved hypothetical protein CHP02574, addiction module [TIGR02574] (24-86)

Sequence (93 aa):
MHMPFMVCYYYRMATSARELYQQAMELEDEERASLAGLLLESLDTEVEEGVEAAWLEEIERRMAALDSGDAKLVPWEDVRNRLLKRLDAAENS

Organism: NCBI:txid1537524

Secondary structure (DSSP, 8-state):
----------------HHHHHHHHTTS-HHHHHHHHHHHHHHH-----TTHHHHHHHHHHHHHHHHHTT-S----HHHHHHHHHHHHHHHH--

Foldseek 3Di:
DDDDDDPDDDPPPPDDPVNVVVVLVVDDPVVNVVVVVVVVVVVVPDPDPCPVVVVVVVVVVVVVCVVVVVDDDDDPVVVVVVVVVVVVVVVVD

pLDDT: mean 84.59, std 16.74, range [39.75, 98.12]

Radius of gyration: 25.45 Å; chains: 1; bounding box: 63×23×75 Å